Protein AF-A0A136N2G1-F1 (afdb_monomer)

Solvent-accessible surface area (backbone atoms only — not comparable to full-atom values): 6202 Å² total; per-residue (Å²): 133,82,80,72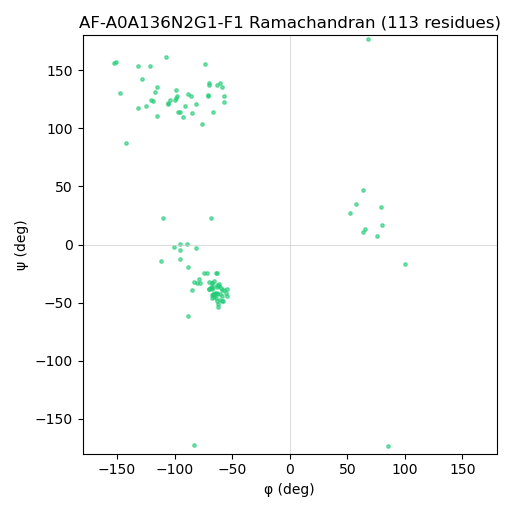,79,95,68,80,71,43,34,36,39,36,10,23,16,74,55,6,36,54,50,48,48,51,42,50,74,70,63,64,74,85,58,46,59,34,33,37,32,34,27,49,70,64,56,74,71,51,84,56,91,37,73,43,83,29,14,61,84,78,32,70,36,72,28,42,87,54,34,29,69,53,12,31,52,10,35,62,72,35,43,67,61,54,50,62,72,52,59,86,52,73,41,79,46,81,40,54,41,75,82,41,5,34,15,48,20,21,46,72,73,76,104

Structure (mmCIF, N/CA/C/O backbone):
data_AF-A0A136N2G1-F1
#
_entry.id   AF-A0A136N2G1-F1
#
loop_
_atom_site.group_PDB
_atom_site.id
_atom_site.type_symbol
_atom_site.label_atom_id
_atom_site.label_alt_id
_atom_site.label_comp_id
_atom_site.label_asym_id
_atom_site.label_entity_id
_atom_site.label_seq_id
_atom_site.pdbx_PDB_ins_code
_atom_site.Cartn_x
_atom_site.Cartn_y
_atom_site.Cartn_z
_atom_site.occupancy
_atom_site.B_iso_or_equiv
_atom_site.auth_seq_id
_atom_site.auth_comp_id
_atom_site.auth_asym_id
_atom_site.auth_atom_id
_atom_site.pdbx_PDB_model_num
ATOM 1 N N . MET A 1 1 ? -30.169 3.522 30.302 1.00 50.03 1 MET A N 1
ATOM 2 C CA . MET A 1 1 ? -29.028 3.902 29.453 1.00 50.03 1 MET A CA 1
ATOM 3 C C . MET A 1 1 ? -28.529 2.587 28.901 1.00 50.03 1 MET A C 1
ATOM 5 O O . MET A 1 1 ? -28.124 1.762 29.703 1.00 50.03 1 MET A O 1
ATOM 9 N N . LEU A 1 2 ? -28.811 2.290 27.633 1.00 52.19 2 LEU A N 1
ATOM 10 C CA . LEU A 1 2 ? -28.334 1.050 27.023 1.00 52.19 2 LEU A CA 1
ATOM 11 C C . LEU A 1 2 ? -26.890 1.317 26.613 1.00 52.19 2 LEU A C 1
ATOM 13 O O . LEU A 1 2 ? -26.649 2.288 25.898 1.00 52.19 2 LEU A O 1
ATOM 17 N N . ASP A 1 3 ? -25.968 0.524 27.143 1.00 56.38 3 ASP A N 1
ATOM 18 C CA . ASP A 1 3 ? -24.571 0.531 26.734 1.00 56.38 3 ASP A CA 1
ATOM 19 C C . ASP A 1 3 ? -24.503 0.252 25.223 1.00 56.38 3 ASP A C 1
ATOM 21 O O . ASP A 1 3 ? -25.049 -0.740 24.734 1.00 56.38 3 ASP A O 1
ATOM 25 N N . GLU A 1 4 ? -23.897 1.172 24.472 1.00 63.91 4 GLU A N 1
ATOM 26 C CA . GLU A 1 4 ? -23.486 0.928 23.087 1.00 63.91 4 GLU A CA 1
ATOM 27 C C . GLU A 1 4 ? -22.474 -0.231 23.092 1.00 63.91 4 GLU A C 1
ATOM 29 O O . GLU A 1 4 ? -21.630 -0.278 23.991 1.00 63.91 4 GLU A O 1
ATOM 34 N N . PRO A 1 5 ? -22.527 -1.178 22.137 1.00 56.88 5 PRO A N 1
ATOM 35 C CA . PRO A 1 5 ? -21.626 -2.323 22.150 1.00 56.88 5 PRO A CA 1
A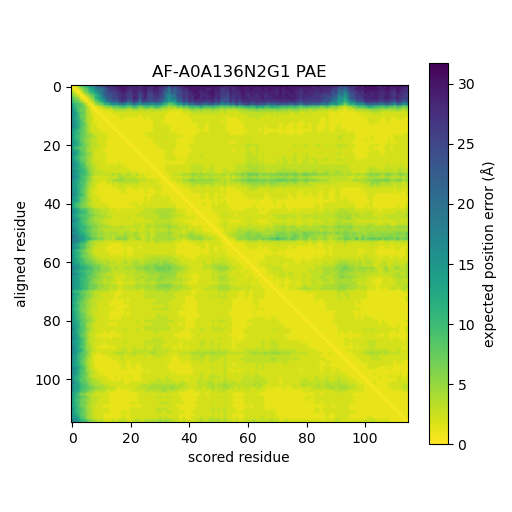TOM 36 C C . PRO A 1 5 ? -20.158 -1.868 22.147 1.00 56.88 5 PRO A C 1
ATOM 38 O O . PRO A 1 5 ? -19.725 -1.092 21.296 1.00 56.88 5 PRO A O 1
ATOM 41 N N . GLU A 1 6 ? -19.400 -2.392 23.110 1.00 65.19 6 GLU A N 1
ATOM 42 C CA . GLU A 1 6 ? -18.018 -2.058 23.490 1.00 65.19 6 GLU A CA 1
ATOM 43 C C . GLU A 1 6 ? -16.951 -2.455 22.444 1.00 65.19 6 GLU A C 1
ATOM 45 O O . GLU A 1 6 ? -15.782 -2.619 22.771 1.00 65.19 6 GLU A O 1
ATOM 50 N N . ASN A 1 7 ? -17.311 -2.610 21.167 1.00 72.38 7 ASN A N 1
ATOM 51 C CA . ASN A 1 7 ? -16.356 -2.995 20.129 1.00 72.38 7 ASN A CA 1
ATOM 52 C C . ASN A 1 7 ? -16.641 -2.273 18.807 1.00 72.38 7 ASN A C 1
ATOM 54 O O . ASN A 1 7 ? -17.384 -2.763 17.954 1.00 72.38 7 ASN A O 1
ATOM 58 N N . LYS A 1 8 ? -16.073 -1.071 18.645 1.00 86.19 8 LYS A N 1
ATOM 59 C CA . LYS A 1 8 ? -16.047 -0.407 17.336 1.00 86.19 8 LYS A CA 1
ATOM 60 C C . LYS A 1 8 ? -15.070 -1.166 16.432 1.00 86.19 8 LYS A C 1
ATOM 62 O O . LYS A 1 8 ? -13.934 -1.353 16.859 1.00 86.19 8 LYS A O 1
ATOM 67 N N . PRO A 1 9 ? -15.476 -1.568 15.214 1.00 94.50 9 PRO A N 1
ATOM 68 C CA . PRO A 1 9 ? -14.590 -2.302 14.322 1.00 94.50 9 PRO A CA 1
ATOM 69 C C . PRO A 1 9 ? -13.379 -1.445 13.941 1.00 94.50 9 PRO A C 1
ATOM 71 O O . PRO A 1 9 ? -13.533 -0.259 13.624 1.00 94.50 9 PRO A O 1
ATOM 74 N N . ARG A 1 10 ? -12.184 -2.040 13.934 1.00 95.62 10 ARG A N 1
ATOM 75 C CA . ARG A 1 10 ? -10.980 -1.413 13.381 1.00 95.62 10 ARG A CA 1
ATOM 76 C C . ARG A 1 10 ? -11.056 -1.477 11.857 1.00 95.62 10 ARG A C 1
ATOM 78 O O . ARG A 1 10 ? -10.830 -2.526 11.256 1.00 95.62 10 ARG A O 1
ATOM 85 N N . ILE A 1 11 ? -11.384 -0.345 11.237 1.00 97.38 11 ILE A N 1
ATOM 86 C CA . ILE A 1 11 ? -11.440 -0.189 9.780 1.00 97.38 11 ILE A CA 1
ATOM 87 C C . ILE A 1 11 ? -10.156 0.490 9.310 1.00 97.38 11 ILE A C 1
ATOM 89 O O . ILE A 1 11 ? -9.843 1.593 9.756 1.00 97.38 11 ILE A O 1
ATOM 93 N N . VAL A 1 12 ? -9.446 -0.142 8.381 1.00 98.06 12 VAL A N 1
ATOM 94 C CA . VAL A 1 12 ? -8.187 0.364 7.824 1.00 98.06 12 VAL A CA 1
ATOM 95 C C . VAL A 1 12 ? -8.363 0.660 6.336 1.00 98.06 12 VAL A C 1
ATOM 97 O O . VAL A 1 12 ? -8.939 -0.142 5.603 1.00 98.06 12 VAL A O 1
ATOM 100 N N . VAL A 1 13 ? -7.864 1.801 5.868 1.00 98.25 13 VAL A N 1
ATOM 101 C CA . VAL A 1 13 ? -7.821 2.184 4.453 1.00 98.25 13 VAL A CA 1
ATOM 102 C C . VAL A 1 13 ? -6.363 2.285 4.012 1.00 98.25 13 VAL A C 1
ATOM 104 O O . VAL A 1 13 ? -5.635 3.197 4.403 1.00 98.25 13 VAL A O 1
ATOM 107 N N . VAL A 1 14 ? -5.943 1.351 3.165 1.00 98.56 14 VAL A N 1
ATOM 108 C CA . VAL A 1 14 ? -4.582 1.243 2.642 1.00 98.56 14 VAL A CA 1
ATOM 109 C C . VAL A 1 14 ? -4.497 1.895 1.262 1.00 98.56 14 VAL A C 1
ATOM 111 O O . VAL A 1 14 ? -5.086 1.410 0.294 1.00 98.56 14 VAL A O 1
ATOM 114 N N . GLY A 1 15 ? -3.747 2.989 1.154 1.00 98.44 15 GLY A N 1
ATOM 115 C CA . GLY A 1 15 ? -3.441 3.667 -0.104 1.00 98.44 15 GLY A CA 1
ATOM 116 C C . GLY A 1 15 ? -2.136 3.164 -0.711 1.00 98.44 15 GLY A C 1
ATOM 117 O O . GLY A 1 15 ? -1.063 3.472 -0.200 1.00 98.44 15 GLY A O 1
ATOM 118 N N . VAL A 1 16 ? -2.212 2.429 -1.822 1.00 98.69 16 VAL A N 1
ATOM 119 C CA . VAL A 1 16 ? -1.054 1.752 -2.432 1.00 98.69 16 VAL A CA 1
ATOM 120 C C . VAL A 1 16 ? -0.544 2.489 -3.675 1.00 98.69 16 VAL A C 1
ATOM 122 O O . VAL A 1 16 ? -1.274 2.698 -4.653 1.00 98.69 16 VAL A O 1
ATOM 125 N N . GLY A 1 17 ? 0.743 2.841 -3.665 1.00 98.12 17 GLY A N 1
ATOM 126 C CA . GLY A 1 17 ? 1.405 3.630 -4.705 1.00 98.12 17 GLY A CA 1
ATOM 127 C C . GLY A 1 17 ? 0.909 5.080 -4.761 1.00 98.12 17 GLY A C 1
ATOM 128 O O . GLY A 1 17 ? -0.024 5.458 -4.064 1.00 98.12 17 GLY A O 1
ATOM 129 N N . GLY A 1 18 ? 1.494 5.903 -5.639 1.00 96.62 18 GLY A N 1
ATOM 130 C CA . GLY A 1 18 ? 1.244 7.356 -5.636 1.00 96.62 18 GLY A CA 1
ATOM 131 C C . GLY A 1 18 ? -0.235 7.761 -5.727 1.00 96.62 18 GLY A C 1
ATOM 132 O O . GLY A 1 18 ? -0.694 8.603 -4.965 1.00 96.62 18 GLY A O 1
ATOM 133 N N . ALA A 1 19 ? -1.016 7.129 -6.609 1.00 97.31 19 ALA A N 1
ATOM 134 C CA . ALA A 1 19 ? -2.448 7.420 -6.716 1.00 97.31 19 ALA A CA 1
ATOM 135 C C . ALA A 1 19 ? -3.247 6.964 -5.482 1.00 97.31 19 ALA A C 1
ATOM 137 O O . ALA A 1 19 ? -4.170 7.663 -5.073 1.00 97.31 19 ALA A O 1
ATOM 138 N N . GLY A 1 20 ? -2.890 5.822 -4.881 1.00 97.69 20 GLY A N 1
ATOM 139 C CA . GLY A 1 20 ? -3.522 5.343 -3.651 1.00 97.69 20 GLY A CA 1
ATOM 140 C C . GLY A 1 20 ? -3.210 6.252 -2.463 1.00 97.69 20 GLY A C 1
ATOM 141 O O . GLY A 1 20 ? -4.122 6.626 -1.732 1.00 97.69 20 GLY A O 1
ATOM 142 N N . THR A 1 21 ? -1.952 6.679 -2.328 1.00 96.56 21 THR A N 1
ATOM 143 C CA . THR A 1 21 ? -1.519 7.657 -1.321 1.00 96.56 21 THR A CA 1
ATOM 144 C C . THR A 1 21 ? -2.267 8.988 -1.473 1.00 96.56 21 THR A C 1
ATOM 146 O O . THR A 1 21 ? -2.870 9.465 -0.519 1.00 96.56 21 THR A O 1
ATOM 149 N N . ASN A 1 22 ? -2.353 9.540 -2.687 1.00 96.19 22 ASN A N 1
ATOM 150 C CA . ASN A 1 22 ? -3.117 10.772 -2.930 1.00 96.19 22 ASN A CA 1
ATOM 151 C C . ASN A 1 22 ? -4.617 10.616 -2.609 1.00 96.19 22 ASN A C 1
ATOM 153 O O . ASN A 1 22 ? -5.275 11.569 -2.183 1.00 96.19 22 ASN A O 1
ATOM 157 N N . ALA A 1 23 ? -5.183 9.427 -2.848 1.00 97.06 23 ALA A N 1
ATOM 158 C CA . ALA A 1 23 ? -6.589 9.155 -2.573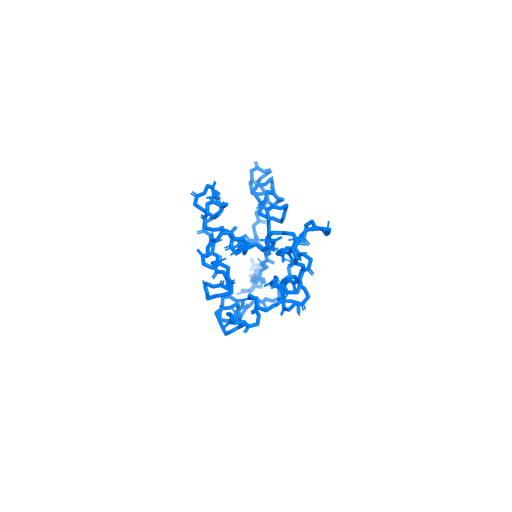 1.00 97.06 23 ALA A CA 1
ATOM 159 C C . ALA A 1 23 ? -6.881 9.174 -1.068 1.00 97.06 23 ALA A C 1
ATOM 161 O O . ALA A 1 23 ? -7.845 9.822 -0.661 1.00 97.06 23 ALA A O 1
ATOM 162 N N . ILE A 1 24 ? -6.050 8.525 -0.246 1.00 97.12 24 ILE A N 1
ATOM 163 C CA . ILE A 1 24 ? -6.251 8.520 1.210 1.00 97.12 24 ILE A CA 1
ATOM 164 C C . ILE A 1 24 ? -6.018 9.901 1.827 1.00 97.12 24 ILE A C 1
ATOM 166 O O . ILE A 1 24 ? -6.819 10.319 2.655 1.00 97.12 24 ILE A O 1
ATOM 170 N N . GLU A 1 25 ? -5.046 10.676 1.338 1.00 95.25 25 GLU A N 1
ATOM 171 C CA . GLU A 1 25 ? -4.857 12.069 1.773 1.00 95.25 25 GLU A CA 1
ATOM 172 C C . GLU A 1 25 ? -6.079 12.940 1.461 1.00 95.25 25 GLU A C 1
ATOM 174 O O . GLU A 1 25 ? -6.447 13.827 2.232 1.00 95.25 25 GLU A O 1
ATOM 179 N N . SER A 1 26 ? -6.737 12.681 0.328 1.00 95.94 26 SER A N 1
ATOM 180 C CA . SER A 1 26 ? -7.972 13.375 -0.044 1.00 95.94 26 SER A CA 1
ATOM 181 C C . SER A 1 26 ? -9.142 12.970 0.857 1.00 95.94 26 SER A C 1
ATOM 183 O O . SER A 1 26 ? -9.953 13.822 1.214 1.00 95.94 26 SER A O 1
ATOM 185 N N . MET A 1 27 ? -9.234 11.690 1.241 1.00 96.12 27 MET A N 1
ATOM 186 C CA . MET A 1 27 ? -10.249 11.194 2.182 1.00 96.12 27 MET A CA 1
ATOM 187 C C . MET A 1 27 ? -10.052 11.792 3.578 1.00 96.12 27 MET A C 1
ATOM 189 O O . MET A 1 27 ? -11.011 12.265 4.190 1.00 96.12 27 MET A O 1
ATOM 193 N N . GLU A 1 28 ? -8.808 11.819 4.047 1.00 93.81 28 GLU A N 1
ATOM 194 C CA . GLU A 1 28 ? -8.410 12.408 5.322 1.00 93.81 28 GLU A CA 1
ATOM 195 C C . GLU A 1 28 ? -8.685 13.919 5.338 1.00 93.81 28 GLU A C 1
ATOM 197 O O . GLU A 1 28 ? -9.380 14.423 6.221 1.00 93.81 28 GLU A O 1
ATOM 202 N N . GLY A 1 29 ? -8.264 14.642 4.293 1.00 94.25 29 GLY A N 1
ATOM 203 C CA . GLY A 1 29 ? -8.529 16.075 4.135 1.00 94.25 29 GLY A CA 1
ATOM 204 C C . GLY A 1 29 ? -10.014 16.431 3.984 1.00 94.25 29 GLY A C 1
ATOM 205 O O . GLY A 1 29 ? -10.414 17.546 4.319 1.00 94.25 29 GLY A O 1
ATOM 206 N N . ALA A 1 30 ? -10.845 15.493 3.521 1.00 96.38 30 ALA A N 1
ATOM 207 C CA . ALA A 1 30 ? -12.300 15.636 3.478 1.00 96.38 30 ALA A CA 1
ATOM 208 C C . ALA A 1 30 ? -12.986 15.332 4.826 1.00 96.38 30 ALA A C 1
ATOM 210 O O . ALA A 1 30 ? -14.203 15.489 4.937 1.00 96.38 30 ALA A O 1
ATOM 211 N N . GLY A 1 31 ? -12.230 14.918 5.849 1.00 93.69 31 GLY A N 1
ATOM 212 C CA . GLY A 1 31 ? -12.747 14.633 7.186 1.00 93.69 31 GLY A CA 1
ATOM 213 C C . GLY A 1 31 ? -13.434 13.272 7.307 1.00 93.69 31 GLY A C 1
ATOM 214 O O . GLY A 1 31 ? -14.389 13.140 8.078 1.00 93.69 31 GLY A O 1
ATOM 215 N N . LEU A 1 32 ? -12.993 12.260 6.552 1.00 93.62 32 LEU A N 1
ATOM 216 C CA . LEU A 1 32 ? -13.438 10.885 6.781 1.00 93.62 32 LEU A CA 1
ATOM 217 C C . LEU A 1 32 ? -12.899 10.396 8.136 1.00 93.62 32 LEU A C 1
ATOM 219 O O . LEU A 1 32 ? -11.696 10.262 8.327 1.00 93.62 32 LEU A O 1
ATOM 223 N N . ASN A 1 33 ? -13.809 10.147 9.079 1.00 91.94 33 ASN A N 1
ATOM 224 C CA . ASN A 1 33 ? -13.497 9.744 10.450 1.00 91.94 33 ASN A CA 1
ATOM 225 C C . ASN A 1 33 ? -13.828 8.266 10.692 1.00 91.94 33 ASN A C 1
ATOM 227 O O . ASN A 1 33 ? -14.668 7.689 10.002 1.00 91.94 33 ASN A O 1
ATOM 231 N N . GLY A 1 34 ? -13.241 7.690 11.744 1.00 93.19 34 GLY A N 1
ATOM 232 C CA . GLY A 1 34 ? -13.531 6.316 12.172 1.00 93.19 34 GLY A CA 1
ATOM 233 C C . GLY A 1 34 ? -12.815 5.242 11.353 1.00 93.19 34 GLY A C 1
ATOM 234 O O . GLY A 1 34 ? -13.211 4.081 11.414 1.00 93.19 34 GLY A O 1
ATOM 235 N N . VAL A 1 35 ? -11.782 5.631 10.604 1.00 95.62 35 VAL A N 1
ATOM 236 C CA . VAL A 1 35 ? -10.892 4.734 9.863 1.00 95.62 35 VAL A CA 1
ATOM 237 C C . VAL A 1 35 ? -9.436 5.104 10.140 1.00 95.62 35 VAL A C 1
ATOM 239 O O . VAL A 1 35 ? -9.137 6.257 10.450 1.00 95.62 35 VAL A O 1
ATOM 242 N N . GLU A 1 36 ? -8.543 4.132 10.020 1.00 96.62 36 GLU A N 1
ATOM 243 C CA . GLU A 1 36 ? -7.092 4.313 10.057 1.00 96.62 36 GLU A CA 1
ATOM 244 C C . GLU A 1 36 ? -6.562 4.373 8.620 1.00 96.62 36 GLU A C 1
ATOM 246 O O . GLU A 1 36 ? -6.870 3.496 7.814 1.00 96.62 36 GLU A O 1
ATOM 251 N N . PHE A 1 37 ? -5.783 5.397 8.277 1.00 97.75 37 PHE A N 1
ATOM 252 C CA . PHE A 1 37 ? -5.196 5.540 6.944 1.00 97.75 37 PHE A CA 1
ATOM 253 C C . PHE A 1 37 ? -3.747 5.064 6.938 1.00 97.75 37 PHE A C 1
ATOM 255 O O . PHE A 1 37 ? -2.967 5.459 7.801 1.00 97.75 37 PHE A O 1
ATOM 262 N N . ILE A 1 38 ? -3.382 4.253 5.942 1.00 98.12 38 ILE A N 1
ATOM 263 C CA . ILE A 1 38 ? -2.029 3.708 5.789 1.00 98.12 38 ILE A CA 1
ATOM 264 C C . ILE A 1 38 ? -1.560 3.898 4.348 1.00 98.12 38 ILE A C 1
ATOM 266 O O . ILE A 1 38 ? -2.142 3.338 3.420 1.00 98.12 38 ILE A O 1
ATOM 270 N N . ALA A 1 39 ? -0.490 4.660 4.139 1.00 98.38 39 ALA A N 1
ATOM 271 C CA . ALA A 1 39 ? 0.139 4.797 2.828 1.00 98.38 39 ALA A CA 1
ATOM 272 C C . ALA A 1 39 ? 1.194 3.705 2.616 1.00 98.38 39 ALA A C 1
ATOM 274 O O . ALA A 1 39 ? 2.097 3.554 3.431 1.00 98.38 39 ALA A O 1
ATOM 275 N N . VAL A 1 40 ? 1.146 2.995 1.492 1.00 98.62 40 VAL A N 1
ATOM 276 C CA . VAL A 1 40 ? 2.150 1.989 1.118 1.00 98.62 40 VAL A CA 1
ATOM 277 C C . VAL A 1 40 ? 2.789 2.386 -0.199 1.00 98.62 40 VAL A C 1
ATOM 279 O O . VAL A 1 40 ? 2.096 2.574 -1.203 1.00 98.62 40 VAL A O 1
ATOM 282 N N . ASN A 1 41 ? 4.114 2.506 -0.238 1.00 98.38 41 ASN A N 1
ATOM 283 C CA . ASN A 1 41 ? 4.803 2.848 -1.478 1.00 98.38 41 ASN A CA 1
ATOM 284 C C . ASN A 1 41 ? 6.236 2.300 -1.511 1.00 98.38 41 ASN A C 1
ATOM 286 O O . ASN A 1 41 ? 6.860 2.067 -0.484 1.00 98.38 41 ASN A O 1
ATOM 290 N N . THR A 1 42 ? 6.769 2.120 -2.714 1.00 98.44 42 THR A N 1
ATOM 291 C CA . THR A 1 42 ? 8.174 1.750 -2.968 1.00 98.44 42 THR A CA 1
ATOM 292 C C . THR A 1 42 ? 9.090 2.969 -3.079 1.00 98.44 42 THR A C 1
ATOM 294 O O . THR A 1 42 ? 10.309 2.852 -3.005 1.00 98.44 42 THR A O 1
ATOM 297 N N . ASP A 1 43 ? 8.502 4.138 -3.337 1.00 97.12 43 ASP A N 1
ATOM 298 C CA . ASP A 1 43 ? 9.202 5.403 -3.541 1.00 97.12 43 ASP A CA 1
ATOM 299 C C . ASP A 1 43 ? 9.268 6.192 -2.222 1.00 97.12 43 ASP A C 1
ATOM 301 O O . ASP A 1 43 ? 8.242 6.639 -1.698 1.00 97.12 43 ASP A O 1
ATOM 305 N N . LEU A 1 44 ? 10.483 6.371 -1.697 1.00 95.19 44 LEU A N 1
ATOM 306 C CA . LEU A 1 44 ? 10.735 7.104 -0.454 1.00 95.19 44 LEU A CA 1
ATOM 307 C C . LEU A 1 44 ? 10.445 8.599 -0.582 1.00 95.19 44 LEU A C 1
ATOM 309 O O . LEU A 1 44 ? 10.010 9.216 0.388 1.00 95.19 44 LEU A O 1
ATOM 313 N N . GLN A 1 45 ? 10.668 9.189 -1.757 1.00 93.00 45 GLN A N 1
ATOM 314 C CA . GLN A 1 45 ? 10.355 10.593 -1.992 1.00 93.00 45 GLN A CA 1
ATOM 315 C C . GLN A 1 45 ? 8.846 10.809 -1.878 1.00 93.00 45 GLN A C 1
ATOM 317 O O . GLN A 1 45 ? 8.417 11.713 -1.161 1.00 93.00 45 GLN A O 1
ATOM 322 N N . SER A 1 46 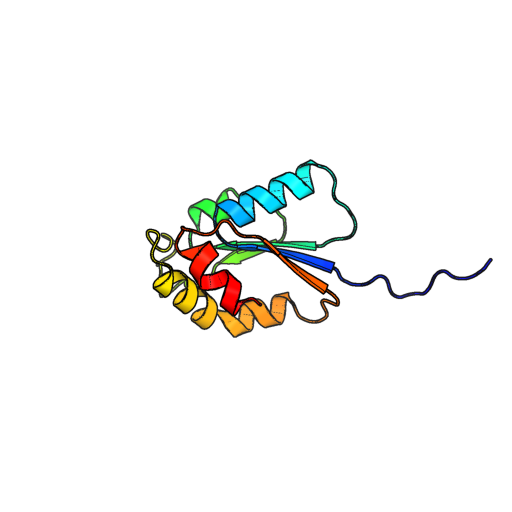? 8.053 9.932 -2.500 1.00 91.62 46 SER A N 1
ATOM 323 C CA . SER A 1 46 ? 6.590 9.963 -2.392 1.00 91.62 46 SER A CA 1
ATOM 324 C C . SER A 1 46 ? 6.115 9.832 -0.936 1.00 91.62 46 SER A C 1
ATOM 326 O O . SER A 1 46 ? 5.259 10.604 -0.504 1.00 91.62 46 SER A O 1
ATOM 328 N N . LEU A 1 47 ? 6.692 8.905 -0.159 1.00 94.38 47 LEU A N 1
ATOM 329 C CA . LEU A 1 47 ? 6.343 8.733 1.260 1.00 94.38 47 LEU A CA 1
ATOM 330 C C . LEU A 1 47 ? 6.779 9.917 2.128 1.00 94.38 47 LEU A C 1
ATOM 332 O O . LEU A 1 47 ? 6.033 10.324 3.009 1.00 94.38 47 LEU A O 1
ATOM 336 N N . SER A 1 48 ? 7.943 10.515 1.865 1.00 92.25 48 SER A N 1
ATOM 337 C CA . SER A 1 48 ? 8.437 11.664 2.641 1.00 92.25 48 SER A CA 1
ATOM 338 C C . SER A 1 48 ? 7.548 12.906 2.535 1.00 92.25 48 SER A C 1
ATOM 340 O O . SER A 1 48 ? 7.561 13.758 3.421 1.00 92.25 48 SER A O 1
ATOM 342 N N . THR A 1 49 ? 6.784 13.015 1.447 1.00 91.31 49 THR A N 1
ATOM 343 C CA . THR A 1 49 ? 5.823 14.101 1.228 1.00 91.31 49 THR A CA 1
ATOM 344 C C . THR A 1 49 ? 4.402 13.735 1.641 1.00 91.31 49 THR A C 1
ATOM 346 O O . THR A 1 49 ? 3.524 14.597 1.568 1.00 91.31 49 THR A O 1
ATOM 349 N N . CYS A 1 50 ? 4.178 12.482 2.048 1.00 90.88 50 CYS A N 1
ATOM 350 C CA . CYS A 1 50 ? 2.870 11.994 2.441 1.00 90.88 50 CYS A CA 1
ATOM 351 C C . CYS A 1 50 ? 2.436 12.614 3.771 1.00 90.88 50 CYS A C 1
ATOM 353 O O . CYS A 1 50 ? 3.238 12.759 4.695 1.00 90.88 50 CYS A O 1
ATOM 355 N N . ARG A 1 51 ? 1.166 13.008 3.853 1.00 90.50 51 ARG A N 1
ATOM 356 C CA . ARG A 1 51 ? 0.589 13.672 5.033 1.00 90.50 51 ARG A CA 1
ATOM 357 C C . ARG A 1 51 ? -0.123 12.727 5.990 1.00 90.50 51 ARG A C 1
ATOM 359 O O . ARG A 1 51 ? -0.425 13.142 7.102 1.00 90.50 51 ARG A O 1
ATOM 366 N N . THR A 1 52 ? -0.380 11.500 5.559 1.00 90.12 52 THR A N 1
ATOM 367 C CA . THR A 1 52 ? -1.002 10.470 6.385 1.00 90.12 52 THR A CA 1
ATOM 368 C C . THR A 1 52 ? -0.041 10.012 7.481 1.00 90.12 52 THR A C 1
ATOM 370 O O . THR A 1 52 ? 1.151 9.829 7.231 1.00 90.12 52 THR A O 1
ATOM 373 N N . GLU A 1 53 ? -0.556 9.810 8.696 1.00 84.38 53 GLU A N 1
ATOM 374 C CA . GLU A 1 53 ? 0.264 9.488 9.875 1.00 84.38 53 GLU A CA 1
ATOM 375 C C . GLU A 1 53 ? 1.022 8.155 9.751 1.00 84.38 53 GLU A C 1
ATOM 377 O O . GLU A 1 53 ? 2.169 8.053 10.192 1.00 84.38 53 GLU A O 1
ATOM 382 N N . HIS A 1 54 ? 0.418 7.142 9.122 1.00 94.38 54 HIS A N 1
ATOM 383 C CA . HIS A 1 54 ? 1.023 5.821 8.966 1.00 94.38 54 HIS A CA 1
ATOM 384 C C . HIS A 1 54 ? 1.499 5.592 7.532 1.00 94.38 54 HIS A C 1
ATOM 386 O O . HIS A 1 54 ? 0.725 5.628 6.574 1.00 94.38 54 HIS A O 1
ATOM 392 N N . THR A 1 55 ? 2.794 5.313 7.387 1.00 97.06 55 THR A N 1
ATOM 393 C CA . THR A 1 55 ? 3.428 5.014 6.101 1.00 97.06 55 THR A CA 1
ATOM 394 C C . THR A 1 55 ? 4.223 3.713 6.187 1.00 97.06 55 THR A C 1
ATOM 396 O O . THR A 1 55 ? 4.856 3.426 7.202 1.00 97.06 55 THR A O 1
ATOM 399 N N . ILE A 1 56 ? 4.202 2.926 5.113 1.00 97.94 56 ILE A N 1
ATOM 400 C CA . ILE A 1 56 ? 4.986 1.703 4.950 1.00 97.94 56 ILE A CA 1
ATOM 401 C C . ILE A 1 56 ? 5.802 1.838 3.668 1.00 97.94 56 ILE A C 1
ATOM 403 O O . ILE A 1 56 ? 5.257 1.964 2.565 1.00 97.94 56 ILE A O 1
ATOM 407 N N . HIS A 1 57 ? 7.123 1.791 3.814 1.00 98.38 57 HIS A N 1
ATOM 408 C CA . HIS A 1 57 ? 8.029 1.620 2.685 1.00 98.38 57 HIS A CA 1
ATOM 409 C C . HIS A 1 57 ? 8.195 0.131 2.392 1.00 98.38 57 HIS A C 1
ATOM 411 O O . HIS A 1 57 ? 8.498 -0.630 3.305 1.00 98.38 57 HIS A O 1
ATOM 417 N N . ILE A 1 58 ? 7.986 -0.266 1.136 1.00 98.50 58 ILE A N 1
ATOM 418 C CA . ILE A 1 58 ? 8.121 -1.660 0.690 1.00 98.50 58 ILE A CA 1
ATOM 419 C C . ILE A 1 58 ? 9.166 -1.804 -0.422 1.00 98.50 58 ILE A C 1
ATOM 421 O O . ILE A 1 58 ? 9.406 -0.875 -1.202 1.00 98.50 58 ILE A O 1
ATOM 425 N N . GLY A 1 59 ? 9.768 -2.984 -0.534 1.00 98.06 59 GLY A N 1
ATOM 426 C CA . GLY A 1 59 ? 10.738 -3.339 -1.562 1.00 98.06 59 GLY A CA 1
ATOM 427 C C . GLY A 1 59 ? 12.007 -2.509 -1.492 1.00 98.06 59 GLY A C 1
ATOM 428 O O . GLY A 1 59 ? 12.458 -1.985 -2.522 1.00 98.06 59 GLY A O 1
ATOM 429 N N . ALA A 1 60 ? 12.574 -2.346 -0.294 1.00 97.06 60 ALA A N 1
ATOM 430 C CA . ALA A 1 60 ? 13.805 -1.587 -0.108 1.00 97.06 60 ALA A CA 1
ATOM 431 C C . ALA A 1 60 ? 14.949 -2.150 -0.968 1.00 97.06 60 ALA A C 1
ATOM 433 O O . ALA A 1 60 ? 15.682 -1.372 -1.584 1.00 97.06 60 ALA A O 1
ATOM 434 N N . LYS A 1 61 ? 15.066 -3.480 -1.091 1.00 95.94 61 LYS A N 1
ATOM 435 C CA . LYS A 1 61 ? 16.091 -4.116 -1.939 1.00 95.94 61 LYS A CA 1
ATOM 436 C C . LYS A 1 61 ? 15.697 -4.135 -3.414 1.00 95.94 61 LYS A C 1
ATOM 438 O O . LYS A 1 61 ? 16.570 -4.015 -4.271 1.00 95.94 61 LYS A O 1
ATOM 443 N N . VAL A 1 62 ? 14.403 -4.263 -3.716 1.00 95.75 62 VAL A N 1
ATOM 444 C CA . VAL A 1 62 ? 13.884 -4.274 -5.097 1.00 95.75 62 VAL A CA 1
ATOM 445 C C . VAL A 1 62 ? 14.047 -2.915 -5.787 1.00 95.75 62 VAL A C 1
ATOM 447 O O . VAL A 1 62 ? 14.444 -2.854 -6.950 1.00 95.75 62 VAL A O 1
ATOM 450 N N . SER A 1 63 ? 13.746 -1.821 -5.085 1.00 93.31 63 SER A N 1
ATOM 451 C CA . SER A 1 63 ? 13.640 -0.479 -5.678 1.00 93.31 63 SER A CA 1
ATOM 452 C C . SER A 1 63 ? 14.736 0.498 -5.250 1.00 93.31 63 SER A C 1
ATOM 454 O O . SER A 1 63 ? 14.870 1.561 -5.855 1.00 93.31 63 SER A O 1
ATOM 456 N N . ASN A 1 64 ? 15.499 0.187 -4.193 1.00 94.50 64 ASN A N 1
ATOM 457 C CA . ASN A 1 64 ? 16.398 1.135 -3.518 1.00 94.50 64 ASN A CA 1
ATOM 458 C C . ASN A 1 64 ? 15.701 2.450 -3.113 1.00 94.50 64 ASN A C 1
ATOM 460 O O . ASN A 1 64 ? 16.334 3.503 -3.058 1.00 94.50 64 ASN A O 1
ATOM 464 N N . GLY A 1 65 ? 14.384 2.409 -2.880 1.00 94.62 65 GLY A N 1
ATOM 465 C CA . GLY A 1 65 ? 13.590 3.589 -2.538 1.00 94.62 65 GLY A CA 1
ATOM 466 C C . GLY A 1 65 ? 13.280 4.529 -3.706 1.00 94.62 65 GLY A C 1
ATOM 467 O O . GLY A 1 65 ? 12.736 5.604 -3.469 1.00 94.62 65 GLY A O 1
ATOM 468 N N . LEU A 1 66 ? 13.601 4.150 -4.949 1.00 96.50 66 LEU A N 1
ATOM 469 C CA . LEU A 1 66 ? 13.397 4.971 -6.155 1.00 96.50 66 LEU A CA 1
ATOM 470 C C . LEU A 1 66 ? 12.080 4.669 -6.888 1.00 96.50 66 LEU A C 1
ATOM 472 O O . LEU A 1 66 ? 11.794 5.249 -7.935 1.00 96.50 66 LEU A O 1
ATOM 476 N N . GLY A 1 67 ? 11.284 3.737 -6.365 1.00 96.19 67 GLY A N 1
ATOM 477 C CA . GLY A 1 67 ? 10.062 3.275 -7.009 1.00 96.19 67 GLY A CA 1
ATOM 478 C C . GLY A 1 67 ? 10.270 2.164 -8.044 1.00 96.19 67 GLY A C 1
ATOM 479 O O . GLY A 1 67 ? 11.347 1.600 -8.205 1.00 96.19 67 GLY A O 1
ATOM 480 N N . THR A 1 68 ? 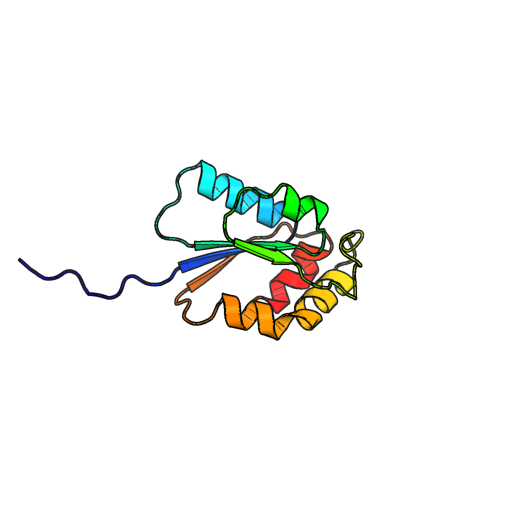9.188 1.817 -8.741 1.00 97.50 68 THR A N 1
ATOM 481 C CA . THR A 1 68 ? 9.104 0.636 -9.626 1.00 97.50 68 THR A CA 1
ATOM 482 C C . THR A 1 68 ? 9.261 0.956 -11.113 1.00 97.50 68 THR A C 1
ATOM 484 O O . THR A 1 68 ? 9.189 0.054 -11.944 1.00 97.50 68 THR A O 1
ATOM 487 N N . GLY A 1 69 ? 9.413 2.233 -11.489 1.00 95.44 69 GLY A N 1
ATOM 488 C CA . GLY A 1 69 ? 9.502 2.639 -12.900 1.00 95.44 69 GLY A CA 1
ATOM 489 C C . GLY A 1 69 ? 8.288 2.209 -13.737 1.00 95.44 69 GLY A C 1
ATOM 490 O O . GLY A 1 69 ? 8.442 1.828 -14.892 1.00 95.44 69 GLY A O 1
ATOM 491 N N . ALA A 1 70 ? 7.095 2.214 -13.131 1.00 96.06 70 ALA A N 1
ATOM 492 C CA . ALA A 1 70 ? 5.841 1.711 -13.700 1.00 96.06 70 ALA A CA 1
ATOM 493 C C . ALA A 1 70 ? 5.793 0.197 -14.003 1.00 96.06 70 ALA A C 1
ATOM 495 O O . ALA A 1 70 ? 4.833 -0.267 -14.613 1.00 96.06 70 ALA A O 1
ATOM 496 N N . ASN A 1 71 ? 6.769 -0.590 -13.542 1.00 98.25 71 ASN A N 1
ATOM 497 C CA . ASN A 1 71 ? 6.755 -2.041 -13.704 1.00 98.25 71 ASN A CA 1
ATOM 498 C C . ASN A 1 71 ? 5.944 -2.720 -12.576 1.00 98.25 71 ASN A C 1
ATOM 500 O O . ASN A 1 71 ? 6.384 -2.690 -11.423 1.00 98.25 71 ASN A O 1
ATOM 504 N N . PRO A 1 72 ? 4.794 -3.357 -12.871 1.00 98.44 72 PRO A N 1
ATOM 505 C CA . PRO A 1 72 ? 3.973 -4.013 -11.855 1.00 98.44 72 PRO A CA 1
ATOM 506 C C . PRO A 1 72 ? 4.661 -5.216 -11.206 1.00 98.44 72 PRO A C 1
ATOM 508 O O . PRO A 1 72 ? 4.487 -5.423 -10.013 1.00 98.44 72 PRO A O 1
ATOM 511 N N . LEU A 1 73 ? 5.515 -5.949 -11.930 1.00 98.50 73 LEU A N 1
ATOM 512 C CA . LEU A 1 73 ? 6.231 -7.098 -11.359 1.00 98.50 73 LEU A CA 1
ATOM 513 C C . LEU A 1 73 ? 7.180 -6.674 -10.233 1.00 98.50 73 LEU A C 1
ATOM 515 O O . LEU A 1 73 ? 7.322 -7.385 -9.246 1.00 98.50 73 LEU A O 1
ATOM 519 N N . LEU A 1 74 ? 7.799 -5.493 -10.348 1.00 98.50 74 LEU A N 1
ATOM 520 C CA . LEU A 1 74 ? 8.616 -4.944 -9.262 1.00 98.50 74 LEU A CA 1
ATOM 521 C C . L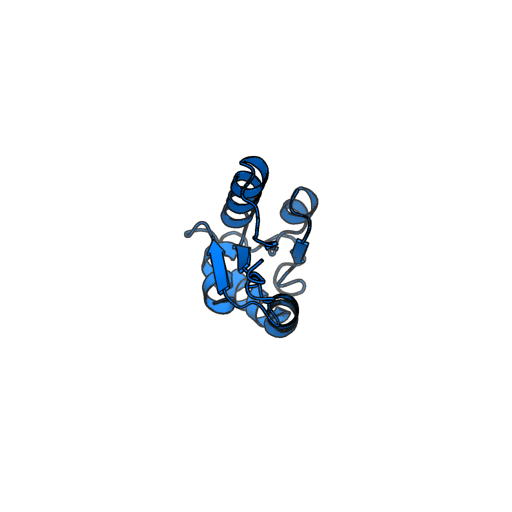EU A 1 74 ? 7.753 -4.502 -8.073 1.00 98.50 74 LEU A C 1
ATOM 523 O O . LEU A 1 74 ? 8.206 -4.584 -6.939 1.00 98.50 74 LEU A O 1
ATOM 527 N N . GLY A 1 75 ? 6.522 -4.040 -8.315 1.00 98.69 75 GLY A N 1
ATOM 528 C CA . GLY A 1 75 ? 5.571 -3.708 -7.250 1.00 98.69 75 GLY A CA 1
ATOM 529 C C . GLY A 1 75 ? 5.118 -4.940 -6.467 1.00 98.69 75 GLY A C 1
ATOM 530 O O . GLY A 1 75 ? 5.085 -4.902 -5.242 1.00 98.69 75 GLY A O 1
ATOM 531 N N . GLU A 1 76 ? 4.833 -6.033 -7.171 1.00 98.81 76 GLU A N 1
ATOM 532 C CA . GLU A 1 76 ? 4.500 -7.332 -6.575 1.00 98.81 76 GLU A CA 1
ATOM 533 C C . GLU A 1 76 ? 5.674 -7.873 -5.749 1.00 98.81 76 GLU A C 1
ATOM 535 O O . GLU A 1 76 ? 5.521 -8.152 -4.564 1.00 98.81 76 GLU A O 1
ATOM 540 N N . GLN A 1 77 ? 6.878 -7.916 -6.332 1.00 98.81 77 GLN A N 1
ATOM 541 C CA . GLN A 1 77 ? 8.092 -8.352 -5.631 1.00 98.81 77 GLN A CA 1
ATOM 542 C C . GLN A 1 77 ? 8.398 -7.505 -4.394 1.00 98.81 77 GLN A C 1
ATOM 544 O O . GLN A 1 77 ? 8.814 -8.045 -3.373 1.00 98.81 77 GLN A O 1
ATOM 549 N N . ALA A 1 78 ? 8.191 -6.189 -4.477 1.00 98.69 78 ALA A N 1
ATOM 550 C CA . ALA A 1 78 ? 8.363 -5.288 -3.347 1.00 98.69 78 ALA A CA 1
ATOM 551 C C . ALA A 1 78 ? 7.388 -5.595 -2.203 1.00 98.69 78 ALA A C 1
ATOM 553 O O . ALA A 1 78 ? 7.785 -5.575 -1.042 1.00 98.69 78 ALA A O 1
ATOM 554 N N . ALA A 1 79 ? 6.125 -5.883 -2.519 1.00 98.69 79 ALA A N 1
ATOM 555 C CA . ALA A 1 79 ? 5.134 -6.235 -1.509 1.00 98.69 79 ALA A CA 1
ATOM 556 C C . ALA A 1 79 ? 5.411 -7.611 -0.889 1.00 98.69 79 ALA A C 1
ATOM 558 O O . ALA A 1 79 ? 5.263 -7.773 0.318 1.00 98.69 79 ALA A O 1
ATOM 559 N N . GLU A 1 80 ? 5.863 -8.580 -1.687 1.00 98.62 80 GLU A N 1
ATOM 560 C CA . GLU A 1 80 ? 6.259 -9.901 -1.190 1.00 98.62 80 GLU A CA 1
ATOM 561 C C . GLU A 1 80 ? 7.510 -9.844 -0.297 1.00 98.62 80 GLU A C 1
ATOM 563 O O . GLU A 1 80 ? 7.576 -10.551 0.710 1.00 98.62 80 GLU A O 1
ATOM 568 N N . GLU A 1 81 ? 8.482 -8.975 -0.615 1.0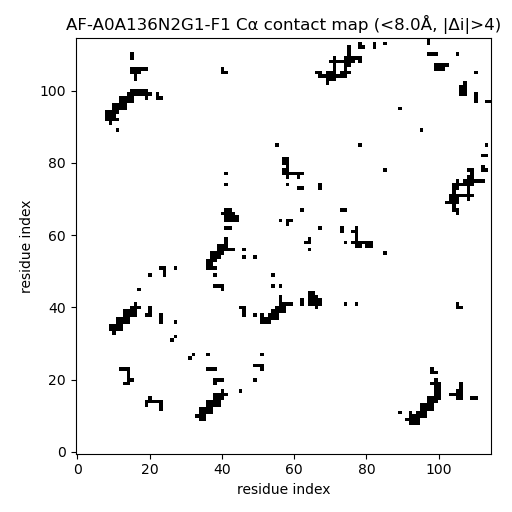0 98.50 81 GLU A N 1
ATOM 569 C CA . GLU A 1 81 ? 9.667 -8.732 0.227 1.00 98.50 81 GLU A CA 1
ATOM 570 C C . GLU A 1 81 ? 9.269 -8.333 1.656 1.00 98.50 81 GLU A C 1
ATOM 572 O O . GLU A 1 81 ? 9.849 -8.839 2.619 1.00 98.50 81 GLU A O 1
ATOM 577 N N . ASP A 1 82 ? 8.245 -7.487 1.786 1.00 98.56 82 ASP A N 1
ATOM 578 C CA . ASP A 1 82 ? 7.801 -6.895 3.052 1.00 98.56 82 ASP A CA 1
ATOM 579 C C . ASP A 1 82 ? 6.439 -7.430 3.529 1.00 98.56 82 ASP A C 1
ATOM 581 O O . ASP A 1 82 ? 5.759 -6.813 4.354 1.00 98.56 82 ASP A O 1
ATOM 585 N N . ARG A 1 83 ? 6.043 -8.625 3.073 1.00 98.25 83 ARG A N 1
ATOM 586 C CA . ARG A 1 83 ? 4.749 -9.246 3.409 1.00 98.25 83 ARG A CA 1
ATOM 587 C C . ARG A 1 83 ? 4.506 -9.357 4.915 1.00 98.25 83 ARG A C 1
ATOM 589 O O . ARG A 1 83 ? 3.385 -9.168 5.377 1.00 98.25 83 ARG A O 1
ATOM 596 N N . ALA A 1 84 ? 5.550 -9.668 5.683 1.00 98.06 84 ALA A N 1
ATOM 597 C CA . ALA A 1 84 ? 5.461 -9.780 7.139 1.00 98.06 84 ALA A CA 1
ATOM 598 C C . ALA A 1 84 ? 5.156 -8.428 7.807 1.00 98.06 84 ALA A C 1
ATOM 600 O O . ALA A 1 84 ? 4.293 -8.368 8.675 1.00 98.06 84 ALA A O 1
ATOM 601 N N . LEU A 1 85 ? 5.805 -7.352 7.351 1.00 97.94 85 LEU A N 1
ATOM 602 C CA . LEU A 1 85 ? 5.579 -5.989 7.838 1.00 97.94 85 LEU A CA 1
ATOM 603 C C . LEU A 1 85 ? 4.155 -5.509 7.518 1.00 97.94 85 LEU A C 1
ATOM 605 O O . LEU A 1 85 ? 3.487 -4.919 8.368 1.00 97.94 85 LEU A O 1
ATOM 609 N N . ILE A 1 86 ? 3.675 -5.797 6.302 1.00 98.19 86 ILE A N 1
ATOM 610 C CA . ILE A 1 86 ? 2.300 -5.489 5.882 1.00 98.19 86 ILE A CA 1
ATOM 611 C C . ILE A 1 86 ? 1.301 -6.233 6.780 1.00 98.19 86 ILE A C 1
ATOM 613 O O . ILE A 1 86 ? 0.368 -5.621 7.296 1.00 98.19 86 ILE A O 1
ATOM 617 N N . ALA A 1 87 ? 1.512 -7.534 7.004 1.00 97.75 87 ALA A N 1
ATOM 618 C CA . ALA A 1 87 ? 0.634 -8.356 7.833 1.00 97.75 87 ALA A CA 1
ATOM 619 C C . ALA A 1 87 ? 0.598 -7.898 9.301 1.00 97.75 87 ALA A C 1
ATOM 621 O O . ALA A 1 87 ? -0.484 -7.817 9.874 1.00 97.75 87 ALA A O 1
ATOM 622 N N . GLU A 1 88 ? 1.751 -7.561 9.886 1.00 97.62 88 GLU A N 1
ATOM 623 C CA . GLU A 1 88 ? 1.849 -7.010 11.246 1.00 97.62 88 GLU A CA 1
ATOM 624 C C . GLU A 1 88 ? 1.077 -5.689 11.368 1.00 97.62 88 GLU A C 1
ATOM 626 O O . GLU A 1 88 ? 0.318 -5.482 12.310 1.00 97.62 88 GLU A O 1
ATOM 631 N N . THR A 1 89 ? 1.188 -4.816 10.366 1.00 96.25 89 THR A N 1
ATOM 632 C CA . THR A 1 89 ? 0.503 -3.516 10.376 1.00 96.25 89 THR A CA 1
ATOM 633 C C . THR A 1 89 ? -1.028 -3.653 10.282 1.00 96.25 89 THR A C 1
ATOM 635 O O . THR A 1 89 ? -1.788 -2.867 10.862 1.00 96.25 89 THR A O 1
ATOM 638 N N . LEU A 1 90 ? -1.505 -4.672 9.563 1.00 96.81 90 LEU A N 1
ATOM 639 C CA . LEU A 1 90 ? -2.932 -4.964 9.393 1.00 96.81 90 LEU A CA 1
ATOM 640 C C . LEU A 1 90 ? -3.499 -5.891 10.480 1.00 96.81 90 LEU A C 1
ATOM 642 O O . LEU A 1 90 ? -4.695 -6.188 10.465 1.00 96.81 90 LEU A O 1
ATOM 646 N N . GLU A 1 91 ? -2.686 -6.328 11.442 1.00 96.50 91 GLU A N 1
ATOM 647 C CA . GLU A 1 91 ? -3.119 -7.248 12.493 1.00 96.50 91 GLU A CA 1
ATOM 648 C C . GLU A 1 91 ? -4.280 -6.656 13.311 1.00 96.50 91 GLU A C 1
ATOM 650 O O . GLU A 1 91 ? -4.263 -5.490 13.700 1.00 96.50 91 GLU A O 1
ATOM 655 N N . ASN A 1 92 ? -5.311 -7.457 13.592 1.00 95.31 92 ASN A N 1
ATOM 656 C CA . ASN A 1 92 ? -6.540 -7.037 14.285 1.00 95.31 92 ASN A CA 1
ATOM 657 C C . ASN A 1 92 ? -7.418 -6.021 13.523 1.00 95.31 92 ASN A C 1
ATOM 659 O O . ASN A 1 92 ? -8.308 -5.427 14.127 1.00 95.31 92 ASN A O 1
ATOM 663 N N . ALA A 1 93 ? -7.194 -5.784 12.225 1.00 96.88 93 ALA A N 1
ATOM 664 C CA . ALA A 1 93 ? -8.170 -5.067 11.404 1.00 96.88 93 ALA A CA 1
ATOM 665 C C . ALA A 1 93 ? -9.407 -5.949 11.155 1.00 96.88 93 ALA A C 1
ATOM 667 O O . ALA A 1 93 ? -9.285 -7.073 10.670 1.00 96.88 93 ALA A O 1
ATOM 668 N N . ASP A 1 94 ? -10.600 -5.428 11.443 1.00 97.69 94 ASP A N 1
ATOM 669 C CA . ASP A 1 94 ? -11.868 -6.106 11.136 1.00 97.69 94 ASP A CA 1
ATOM 670 C C . ASP A 1 94 ? -12.246 -5.952 9.656 1.00 97.69 94 ASP A C 1
ATOM 672 O O . ASP A 1 94 ? -12.915 -6.808 9.075 1.00 97.69 94 ASP A O 1
ATOM 676 N N . LEU A 1 95 ? -11.834 -4.837 9.042 1.00 97.62 95 LEU A N 1
ATOM 677 C CA . LEU A 1 95 ? -12.096 -4.522 7.643 1.00 97.62 95 LEU A CA 1
ATOM 678 C C . LEU A 1 95 ? -10.945 -3.711 7.051 1.00 97.62 95 LEU A C 1
ATOM 680 O O . LEU A 1 95 ? -10.551 -2.686 7.607 1.00 97.62 95 LEU A O 1
ATOM 684 N N . VAL A 1 96 ? -10.458 -4.139 5.887 1.00 98.31 96 VAL A N 1
ATOM 685 C CA . VAL A 1 96 ? -9.404 -3.449 5.139 1.00 98.31 96 VAL A CA 1
ATOM 686 C C . VAL A 1 96 ? -9.945 -3.021 3.777 1.00 98.31 96 VAL A C 1
ATOM 688 O O . VAL A 1 96 ? -10.413 -3.844 2.991 1.00 98.31 96 VAL A O 1
ATOM 691 N N . PHE A 1 97 ? -9.871 -1.726 3.485 1.00 98.25 97 PHE A N 1
ATOM 692 C CA . PHE A 1 97 ? -10.087 -1.172 2.153 1.00 98.25 97 PHE A CA 1
ATOM 693 C C . PHE A 1 97 ? -8.741 -0.925 1.492 1.00 98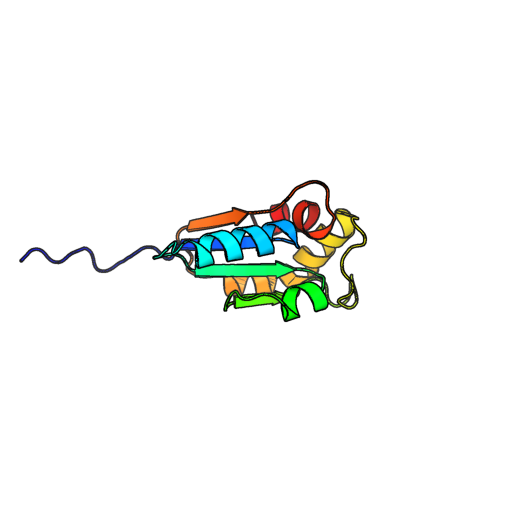.25 97 PHE A C 1
ATOM 695 O O . PHE A 1 97 ? -7.912 -0.204 2.033 1.00 98.25 97 PHE A O 1
ATOM 702 N N . ILE A 1 98 ? -8.542 -1.461 0.294 1.00 98.50 98 ILE A N 1
ATOM 703 C CA . ILE A 1 98 ? -7.338 -1.202 -0.495 1.00 98.50 98 ILE A CA 1
ATOM 704 C C . ILE A 1 98 ? -7.721 -0.264 -1.632 1.00 98.50 98 ILE A C 1
ATOM 706 O O . ILE A 1 98 ? -8.589 -0.580 -2.446 1.00 98.50 98 ILE A O 1
ATOM 710 N N . THR A 1 99 ? -7.077 0.898 -1.687 1.00 98.06 99 THR A N 1
ATOM 711 C CA . THR A 1 99 ? -7.244 1.868 -2.769 1.00 98.06 99 THR A CA 1
ATOM 712 C C . THR A 1 99 ? -5.933 2.052 -3.514 1.00 98.06 99 THR A C 1
ATOM 714 O O . THR A 1 99 ? -4.867 2.248 -2.930 1.00 98.06 99 THR A O 1
ATOM 717 N N . CYS A 1 100 ? -5.997 1.974 -4.838 1.00 98.25 100 CYS A N 1
ATOM 718 C CA . CYS A 1 100 ? -4.857 2.225 -5.700 1.00 98.25 100 CYS A CA 1
ATOM 719 C C . CYS A 1 100 ? -5.322 2.759 -7.056 1.00 98.25 100 CYS A C 1
ATOM 721 O O . CYS A 1 100 ? -6.454 2.538 -7.487 1.00 98.25 100 CYS A O 1
ATOM 723 N N . GLY A 1 101 ? -4.421 3.455 -7.747 1.00 97.69 101 GLY A N 1
ATOM 724 C CA . GLY A 1 101 ? -4.567 3.711 -9.176 1.00 97.69 101 GLY A CA 1
ATOM 725 C C . GLY A 1 101 ? -3.884 2.602 -9.968 1.00 97.69 101 GLY A C 1
ATOM 726 O O . GLY A 1 101 ? -2.670 2.419 -9.853 1.00 97.69 101 GLY A O 1
ATOM 727 N N . LEU A 1 102 ? -4.656 1.880 -10.778 1.00 97.12 102 LEU A N 1
ATOM 728 C CA . LEU A 1 102 ? -4.126 0.863 -11.685 1.00 97.12 102 LEU A CA 1
ATOM 729 C C . LEU A 1 102 ? -3.400 1.502 -12.880 1.00 97.12 102 LEU A C 1
ATOM 731 O O . LEU A 1 102 ? -3.677 2.637 -13.267 1.00 97.12 102 LEU A O 1
ATOM 735 N N . GLY A 1 103 ? -2.473 0.751 -13.476 1.00 95.88 103 GLY A N 1
ATOM 736 C CA . GLY A 1 103 ? -1.672 1.160 -14.638 1.00 95.88 103 GLY A CA 1
ATOM 737 C C . GLY A 1 103 ? -0.253 1.629 -14.297 1.00 95.88 103 GLY A C 1
ATOM 738 O O . GLY A 1 103 ? 0.602 1.650 -15.176 1.00 95.88 103 GLY A O 1
ATOM 739 N N . GLY A 1 104 ? 0.025 1.954 -13.029 1.00 96.94 104 GLY A N 1
ATOM 740 C CA . GLY A 1 104 ? 1.387 2.161 -12.519 1.00 96.94 104 GLY A CA 1
ATOM 741 C C . GLY A 1 104 ? 2.080 0.847 -12.136 1.00 96.94 104 GLY A C 1
ATOM 742 O O . GLY A 1 104 ? 1.537 -0.232 -12.348 1.00 96.94 104 GLY A O 1
ATOM 743 N N . GLY A 1 105 ? 3.259 0.929 -11.516 1.00 98.31 105 GLY A N 1
ATOM 744 C CA . GLY A 1 105 ? 3.989 -0.257 -11.049 1.00 98.31 105 GLY A CA 1
ATOM 745 C C . GLY A 1 105 ? 3.582 -0.665 -9.636 1.00 98.31 105 GLY A C 1
ATOM 746 O O . GLY A 1 105 ? 3.003 -1.724 -9.430 1.00 98.31 105 GLY A O 1
ATOM 747 N N . THR A 1 106 ? 3.803 0.219 -8.663 1.00 98.50 106 THR A N 1
ATOM 748 C CA . THR A 1 106 ? 3.570 -0.076 -7.242 1.00 98.50 106 THR A CA 1
ATOM 749 C C . THR A 1 106 ? 2.108 -0.383 -6.943 1.00 98.50 106 THR A C 1
ATOM 751 O O . THR A 1 106 ? 1.818 -1.448 -6.425 1.00 98.50 106 THR A O 1
ATOM 754 N N . GLY A 1 107 ? 1.174 0.498 -7.323 1.00 98.44 107 GLY A N 1
ATOM 755 C CA . GLY A 1 107 ? -0.258 0.277 -7.081 1.00 98.44 107 GLY A CA 1
ATOM 756 C C . GLY A 1 107 ? -0.773 -1.016 -7.720 1.00 98.44 107 GLY A C 1
ATOM 757 O O . GLY A 1 107 ? -1.388 -1.834 -7.046 1.00 98.44 107 GLY A O 1
ATOM 758 N N . THR A 1 108 ? -0.463 -1.234 -9.000 1.00 98.69 108 THR A N 1
ATOM 759 C CA . THR A 1 108 ? -0.912 -2.418 -9.751 1.00 98.69 108 THR A CA 1
ATOM 760 C C . THR A 1 108 ? -0.322 -3.721 -9.213 1.00 98.69 108 THR A C 1
ATOM 762 O O . THR A 1 108 ? -1.034 -4.714 -9.151 1.00 98.69 108 THR A O 1
ATOM 765 N N . GLY A 1 109 ? 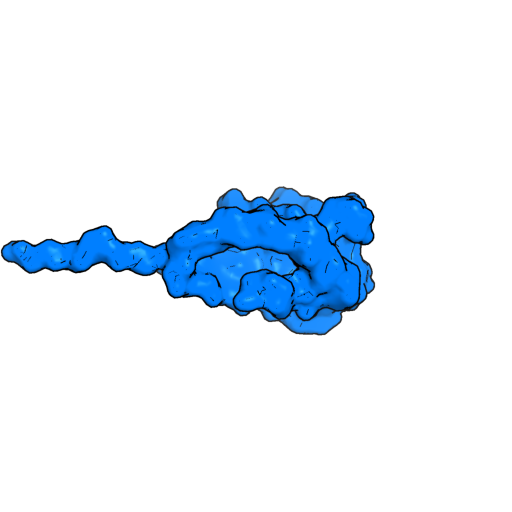0.964 -3.731 -8.854 1.00 98.56 109 GLY A N 1
ATOM 766 C CA . GLY A 1 109 ? 1.663 -4.941 -8.422 1.00 98.56 109 GLY A CA 1
ATOM 767 C C . GLY A 1 109 ? 1.504 -5.269 -6.941 1.00 98.56 109 GLY A C 1
ATOM 768 O O . GLY A 1 109 ? 1.354 -6.429 -6.587 1.00 98.56 109 GLY A O 1
ATOM 769 N N . ALA A 1 110 ? 1.522 -4.258 -6.069 1.00 98.69 110 ALA A N 1
ATOM 770 C CA . ALA A 1 110 ? 1.472 -4.470 -4.624 1.00 98.69 110 ALA A CA 1
ATOM 771 C C . ALA A 1 110 ? 0.043 -4.658 -4.099 1.00 98.69 110 ALA A C 1
ATOM 773 O O . ALA A 1 110 ? -0.155 -5.393 -3.136 1.00 98.69 110 ALA A O 1
ATOM 774 N N . SER A 1 111 ? -0.966 -4.020 -4.711 1.00 98.50 111 SER A N 1
ATOM 775 C CA . SER A 1 111 ? -2.343 -4.099 -4.196 1.00 98.50 111 SER A CA 1
ATOM 776 C C . SER A 1 111 ? -2.925 -5.520 -4.138 1.00 98.50 111 SER A C 1
ATOM 778 O O . SER A 1 111 ? -3.586 -5.800 -3.141 1.00 98.50 111 SER A O 1
ATOM 780 N N . PRO A 1 112 ? -2.664 -6.444 -5.090 1.00 98.44 112 PRO A N 1
ATOM 781 C CA . PRO A 1 112 ? -3.150 -7.820 -4.984 1.00 98.44 112 PRO A CA 1
ATOM 782 C C . PRO A 1 112 ? -2.433 -8.648 -3.914 1.00 98.44 112 PRO A C 1
ATOM 784 O O . PRO A 1 112 ? -3.006 -9.615 -3.437 1.00 98.44 112 PRO A O 1
ATOM 787 N N . VAL A 1 113 ? -1.195 -8.293 -3.552 1.00 98.50 113 VAL A N 1
ATOM 788 C CA . VAL A 1 113 ? -0.423 -8.974 -2.494 1.00 98.50 113 VAL A CA 1
ATOM 789 C C . VAL A 1 113 ? -0.891 -8.536 -1.103 1.00 98.50 113 VAL A C 1
ATOM 791 O O . VAL A 1 113 ? -0.850 -9.317 -0.155 1.00 98.50 113 VAL A O 1
ATOM 794 N N . ILE A 1 114 ? -1.323 -7.276 -0.980 1.00 98.06 114 ILE A N 1
ATOM 795 C CA . ILE A 1 114 ? -1.861 -6.699 0.261 1.00 98.06 114 ILE A CA 1
ATOM 796 C C . ILE A 1 114 ? -3.288 -7.212 0.555 1.00 98.06 114 ILE A C 1
ATOM 798 O O . ILE A 1 114 ? -3.699 -7.196 1.714 1.00 98.06 114 ILE A O 1
ATOM 802 N N . ALA A 1 115 ? -4.033 -7.639 -0.473 1.00 96.25 115 ALA A N 1
ATOM 803 C CA . ALA A 1 115 ? -5.396 -8.176 -0.372 1.00 96.25 115 ALA A CA 1
ATOM 804 C C . ALA A 1 115 ? -5.431 -9.627 0.131 1.00 96.25 115 ALA A C 1
ATOM 806 O O . ALA A 1 115 ? -6.348 -9.935 0.926 1.00 96.25 115 ALA A O 1
#

Foldseek 3Di:
DDDDPPDQAAEEEEQWELQRLVVVLVCVVVPPDSYQYEYEFCAPVSVVPRPHPHYHHWDCVLQVNHGDQQAQQSLQVRLVRCVVVLCVVCPRHPYYHYDYDPSGHNRPNNRVSSD

pLDDT: mean 94.27, std 9.36, range [50.03, 98.81]

Mean predicted aligned error: 3.97 Å

Sequence (115 aa):
MLDEPENKPRIVVVGVGGAGTNAIESMEGAGLNGVEFIAVNTDLQSLSTCRTEHTIHIGAKVSNGLGTGANPLLGEQAAEEDRALIAETLENADLVFITCGLGGGTGTGASPVIA

Secondary structure (DSSP, 8-state):
-PPPPS----EEEEEEHHHHHHHHHHHHHTT--SSEEEEEESBHHHHHT--SSEEEE--HHHHTTB--TT-HHHHHHHHHHTHHHHHHHTTT-SEEEEEE-TTSSHHHHHHHHH-

Nearest PDB structures (foldseek):
  7ohk-assembly1_A  TM=9.711E-01  e=7.290E-14  Staphylococcus aureus
  3wgj-assembly2_B  TM=9.779E-01  e=7.290E-14  Staphylococcus aureus subsp. aureus Mu50
  7ojb-assembly1_A  TM=9.688E-01  e=9.511E-14  Staphylococcus aureus
  6y1v-assembly1_A  TM=9.775E-01  e=3.595E-13  Mycobacterium tuberculosis CDC1551
  5zue-assembly1_A  TM=9.683E-01  e=4.690E-13  Mycobacterium tuberculosis H37Rv

Radius of gyration: 14.7 Å; Cα contacts (8 Å, |Δi|>4): 255; chains: 1; bounding box: 45×26×44 Å